Protein AF-A0A314UBS1-F1 (afdb_monomer)

Nearest PDB structures (foldseek):
  1y0z-assembly1_A  TM=9.651E-01  e=2.472E-12  Arabidopsis thaliana

Foldseek 3Di:
DDDDDDDDDLPDDPVNVLVVVVVVVDDQDDPAQFQADWADDDDSDIDDALEDPPDDDDDDAGPPPDPDHDPDDDDDDNDDDPDDPDDDDDDVVVVVVVCCVVPVVVVVCCVVPNDDDDDDFAQDADSNDRRRHHPCRNNVPDDD

InterPro domains:
  IPR003819 TauD/TfdA-like domain [PF02668] (14-113)
  IPR042098 Glutarate 2-hydroxylase superfamily [G3DSA:3.60.130.10] (5-144)
  IPR050411 Alpha-ketoglutarate-dependent hydroxylases [PTHR10696] (15-141)

Sequence (144 aa):
MIKSLLVEDKRVIKSDFNDVVEASGFEEFPYVGGAAPRTNVVGRVFTANESPPDQKIPFHHEMAQVPEYPAKLFFFCEVEPGSGGETPIVLSHIVYERMKERYPEFVDKLEEHGLIYNRVLGEDDDPSSPIGRGWKSTFLLRKA

Structure (mmCIF, N/CA/C/O backbone):
data_AF-A0A314UBS1-F1
#
_entry.id   AF-A0A314UBS1-F1
#
loop_
_atom_site.group_PDB
_atom_site.id
_atom_site.type_symbol
_atom_site.label_atom_id
_atom_site.label_alt_id
_atom_site.label_comp_id
_atom_site.label_asym_id
_atom_site.label_entity_id
_atom_site.label_seq_id
_atom_site.pdbx_PDB_ins_code
_atom_site.Cartn_x
_atom_site.Cartn_y
_atom_site.Cartn_z
_atom_site.occupancy
_atom_site.B_iso_or_equiv
_atom_site.auth_seq_id
_atom_site.auth_comp_id
_atom_site.auth_asym_id
_atom_site.auth_atom_id
_atom_site.pdbx_PDB_model_num
ATOM 1 N N . MET A 1 1 ? -8.386 -14.271 5.843 1.00 43.56 1 MET A N 1
ATOM 2 C CA . MET A 1 1 ? -7.060 -14.480 6.468 1.00 43.56 1 MET A CA 1
ATOM 3 C C . MET A 1 1 ? -5.999 -14.063 5.460 1.00 43.56 1 MET A C 1
ATOM 5 O O . MET A 1 1 ? -5.914 -14.695 4.415 1.00 43.56 1 MET A O 1
ATOM 9 N N . ILE A 1 2 ? -5.257 -12.985 5.729 1.00 56.00 2 ILE A N 1
ATOM 10 C CA . ILE A 1 2 ? -4.109 -12.582 4.900 1.00 56.00 2 ILE A CA 1
ATOM 11 C C . ILE A 1 2 ? -2.978 -13.563 5.205 1.00 56.00 2 ILE A C 1
ATOM 13 O O . ILE A 1 2 ? -2.628 -13.743 6.370 1.00 56.00 2 ILE A O 1
ATOM 17 N N . LYS A 1 3 ? -2.458 -14.227 4.175 1.00 72.44 3 LYS A N 1
ATOM 18 C CA . LYS A 1 3 ? -1.298 -15.117 4.262 1.00 72.44 3 LYS A CA 1
ATOM 19 C C . LYS A 1 3 ? -0.190 -14.500 3.418 1.00 72.44 3 LYS A C 1
ATOM 21 O O . LYS A 1 3 ? -0.458 -14.096 2.291 1.00 72.44 3 LYS A O 1
ATOM 26 N N . SER A 1 4 ? 1.019 -14.421 3.960 1.00 82.00 4 SER A N 1
ATOM 27 C CA . SER A 1 4 ? 2.223 -14.066 3.210 1.00 82.00 4 SER A CA 1
ATOM 28 C C . SER A 1 4 ? 3.081 -15.313 3.002 1.00 82.00 4 SER A C 1
ATOM 30 O O . SER A 1 4 ? 3.092 -16.218 3.838 1.00 82.00 4 SER A O 1
ATO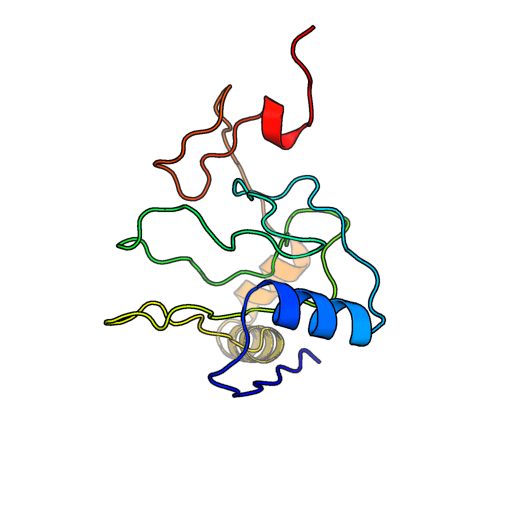M 32 N N . LEU A 1 5 ? 3.777 -15.363 1.870 1.00 86.69 5 LEU A N 1
ATOM 33 C CA . LEU A 1 5 ? 4.772 -16.378 1.546 1.00 86.69 5 LEU A CA 1
ATOM 34 C C . LEU A 1 5 ? 6.019 -15.649 1.054 1.00 86.69 5 LEU A C 1
ATOM 36 O O . LEU A 1 5 ? 5.913 -14.794 0.177 1.00 86.69 5 LEU A O 1
ATOM 40 N N . LEU A 1 6 ? 7.175 -15.987 1.621 1.00 88.12 6 LEU A N 1
ATOM 41 C CA . LEU A 1 6 ? 8.471 -15.531 1.136 1.00 88.12 6 LEU A CA 1
ATOM 42 C C . LEU A 1 6 ? 9.129 -16.675 0.365 1.00 88.12 6 LEU A C 1
ATOM 44 O O . LEU A 1 6 ? 9.183 -17.803 0.856 1.00 88.12 6 LEU A O 1
ATOM 48 N N . VAL A 1 7 ? 9.612 -16.371 -0.836 1.00 86.31 7 VAL A N 1
ATOM 49 C CA . VAL A 1 7 ? 10.423 -17.275 -1.653 1.00 86.31 7 VAL A CA 1
ATOM 50 C C . VAL A 1 7 ? 11.783 -16.618 -1.829 1.00 86.31 7 VAL A C 1
ATOM 52 O O . VAL A 1 7 ? 11.857 -15.469 -2.255 1.00 86.31 7 VAL A O 1
ATOM 55 N N . GLU A 1 8 ? 12.847 -17.340 -1.493 1.00 84.38 8 GLU A N 1
ATOM 56 C CA . GLU A 1 8 ? 14.219 -16.842 -1.586 1.00 84.38 8 GLU A CA 1
ATOM 57 C C . GLU A 1 8 ? 14.956 -17.553 -2.731 1.00 84.38 8 GLU A C 1
ATOM 59 O O . GLU A 1 8 ? 15.323 -18.721 -2.613 1.00 84.38 8 GLU A O 1
ATOM 64 N N . ASP A 1 9 ? 15.195 -16.846 -3.841 1.00 82.31 9 ASP A N 1
ATOM 65 C CA . ASP A 1 9 ? 16.163 -17.239 -4.878 1.00 82.31 9 ASP A CA 1
ATOM 66 C C . ASP A 1 9 ? 16.967 -16.004 -5.308 1.00 82.31 9 ASP A C 1
ATOM 68 O O . ASP A 1 9 ? 16.414 -14.997 -5.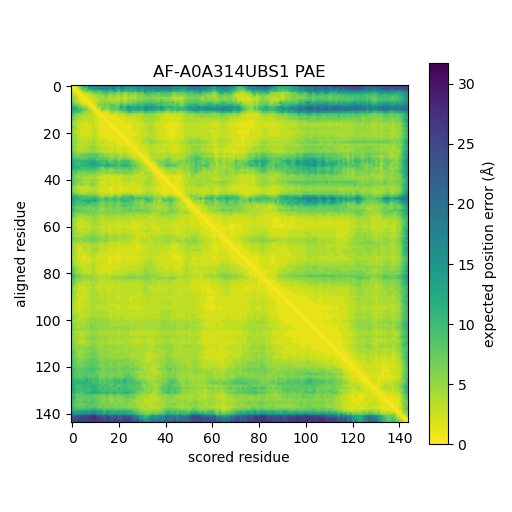741 1.00 82.31 9 ASP A O 1
ATOM 72 N N . LYS A 1 10 ? 18.295 -16.083 -5.181 1.00 75.69 10 LYS A N 1
ATOM 73 C CA . LYS A 1 10 ? 19.223 -14.965 -5.418 1.00 75.69 10 LYS A CA 1
ATOM 74 C C . LYS A 1 10 ? 19.520 -14.692 -6.898 1.00 75.69 10 LYS A C 1
ATOM 76 O O . LYS A 1 10 ? 20.385 -13.873 -7.191 1.00 75.69 10 LYS A O 1
ATOM 81 N N . ARG A 1 11 ? 18.894 -15.417 -7.827 1.00 81.19 11 ARG A N 1
ATOM 82 C CA . ARG A 1 11 ? 19.212 -15.353 -9.268 1.00 81.19 11 ARG A CA 1
ATOM 83 C C . ARG A 1 11 ? 18.088 -14.792 -10.134 1.00 81.19 11 ARG A C 1
ATOM 85 O O . ARG A 1 11 ? 18.238 -14.774 -11.348 1.00 81.19 11 ARG A O 1
ATOM 92 N N . VAL A 1 12 ? 16.985 -14.369 -9.526 1.00 85.12 12 VAL A N 1
ATOM 93 C CA . VAL A 1 12 ? 15.806 -13.858 -10.232 1.00 85.12 12 VAL A CA 1
ATOM 94 C C . VAL A 1 12 ? 16.074 -12.422 -10.680 1.00 85.12 12 VAL A C 1
ATOM 96 O O . VAL A 1 12 ? 16.435 -11.586 -9.854 1.00 85.12 12 VAL A O 1
ATOM 99 N N . ILE A 1 13 ? 15.882 -12.132 -11.968 1.00 91.12 13 ILE A N 1
ATOM 100 C CA . ILE A 1 13 ? 15.843 -10.761 -12.513 1.00 91.12 13 ILE A CA 1
ATOM 101 C C . ILE A 1 13 ? 14.399 -10.323 -12.797 1.00 91.12 13 ILE A C 1
ATOM 103 O O . ILE A 1 13 ? 13.465 -11.119 -12.700 1.00 91.12 13 ILE A O 1
ATOM 107 N N . LYS A 1 14 ? 14.176 -9.055 -13.175 1.00 92.69 14 LYS A N 1
ATOM 108 C CA . LYS A 1 14 ? 12.804 -8.531 -13.387 1.00 92.69 14 LYS A CA 1
ATOM 109 C C . LYS A 1 14 ? 11.957 -9.343 -14.377 1.00 92.69 14 LYS A C 1
ATOM 111 O O . LYS A 1 14 ? 10.752 -9.461 -14.168 1.00 92.69 14 LYS A O 1
ATOM 116 N N . SER A 1 15 ? 12.558 -9.882 -15.444 1.00 93.75 15 SER A N 1
ATOM 117 C CA . SER A 1 15 ? 11.844 -10.732 -16.410 1.00 93.75 15 SER A CA 1
ATOM 118 C C . SER A 1 15 ? 11.424 -12.061 -15.792 1.00 93.75 15 SER A C 1
ATOM 120 O O . SER A 1 15 ? 10.270 -12.450 -15.931 1.00 93.75 15 SER A O 1
ATOM 122 N N . ASP A 1 16 ? 12.315 -12.701 -15.035 1.00 94.88 16 ASP A N 1
ATOM 123 C CA . ASP A 1 16 ? 12.019 -13.958 -14.345 1.00 94.88 16 ASP A CA 1
ATOM 124 C C . ASP A 1 16 ? 10.910 -13.753 -13.308 1.00 94.88 16 ASP A C 1
ATOM 126 O O . ASP A 1 16 ? 10.022 -14.587 -13.146 1.00 94.88 16 ASP A O 1
ATOM 130 N N . PHE A 1 17 ? 10.921 -12.606 -12.621 1.00 94.81 17 PHE A N 1
ATOM 131 C CA . PHE A 1 17 ? 9.854 -12.248 -11.697 1.00 94.81 17 PHE A CA 1
ATOM 132 C C . PHE A 1 17 ? 8.510 -12.068 -12.413 1.00 94.81 17 PHE A C 1
ATOM 134 O O . PHE A 1 17 ? 7.494 -12.556 -11.917 1.00 94.81 17 PHE A O 1
ATOM 141 N N . ASN A 1 18 ? 8.487 -11.428 -13.588 1.00 95.88 18 ASN A N 1
ATOM 142 C CA . ASN A 1 18 ? 7.273 -11.363 -14.400 1.00 95.88 18 ASN A CA 1
ATOM 143 C C . ASN A 1 18 ? 6.766 -12.769 -14.758 1.00 95.88 18 ASN A C 1
ATOM 145 O O . ASN A 1 18 ? 5.576 -13.030 -14.613 1.00 95.88 18 ASN A O 1
ATOM 149 N N . ASP A 1 19 ? 7.651 -13.689 -15.145 1.00 95.62 19 ASP A N 1
ATOM 150 C CA . ASP A 1 19 ? 7.269 -15.068 -15.472 1.00 95.62 19 ASP A CA 1
ATOM 151 C C . ASP A 1 19 ? 6.673 -15.806 -14.264 1.00 95.62 19 ASP A C 1
ATOM 153 O O . ASP A 1 19 ? 5.691 -16.536 -14.403 1.00 95.62 19 ASP A O 1
ATOM 157 N N . VAL A 1 20 ? 7.197 -15.571 -13.055 1.00 94.31 20 VAL A N 1
ATOM 158 C CA . VAL A 1 20 ? 6.606 -16.083 -11.805 1.00 94.31 20 VAL A CA 1
ATOM 159 C C . VAL A 1 20 ? 5.207 -15.504 -11.569 1.00 94.31 20 VAL A C 1
ATOM 161 O O . VAL A 1 20 ? 4.292 -16.242 -11.190 1.00 94.31 20 VAL A O 1
ATOM 164 N N . VAL A 1 21 ? 5.016 -14.200 -11.796 1.00 94.94 21 VAL A N 1
ATOM 165 C CA . VAL A 1 21 ? 3.703 -13.548 -11.666 1.00 94.94 21 VAL A CA 1
ATOM 166 C C . VAL A 1 21 ? 2.711 -14.126 -12.679 1.00 94.94 21 VAL A C 1
ATOM 168 O O . VAL A 1 21 ? 1.595 -14.473 -12.293 1.00 94.94 21 VAL A O 1
ATOM 171 N N . GLU A 1 22 ? 3.106 -14.308 -13.937 1.00 95.56 22 GLU A N 1
ATOM 172 C CA . GLU A 1 22 ? 2.275 -14.931 -14.977 1.00 95.56 22 GLU A CA 1
ATOM 173 C C . GLU A 1 22 ? 1.924 -16.386 -14.627 1.00 95.56 22 GLU A C 1
ATOM 175 O O . GLU A 1 22 ? 0.759 -16.788 -14.688 1.00 95.56 22 GLU A O 1
ATOM 180 N N . ALA A 1 23 ? 2.905 -17.167 -14.163 1.00 95.94 23 ALA A N 1
ATOM 181 C CA . ALA A 1 23 ? 2.716 -18.561 -13.765 1.00 95.94 23 ALA A CA 1
ATOM 182 C C . ALA A 1 23 ? 1.781 -18.732 -12.553 1.00 95.94 23 ALA A C 1
ATOM 184 O O . ALA A 1 23 ? 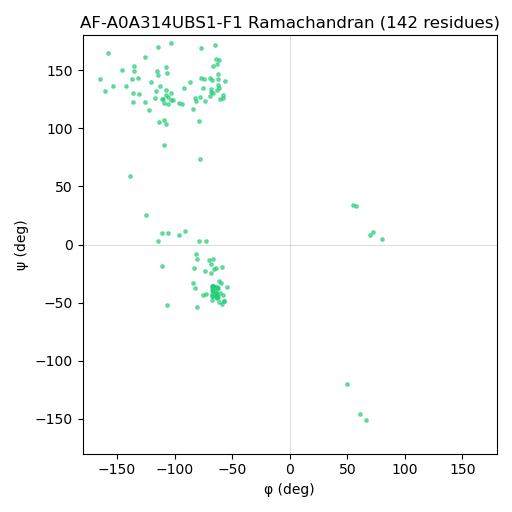1.219 -19.811 -12.361 1.00 95.94 23 ALA A O 1
ATOM 185 N N . SER A 1 24 ? 1.578 -17.683 -11.744 1.00 94.25 24 SER A N 1
ATOM 186 C CA . SER A 1 24 ? 0.626 -17.709 -10.625 1.00 94.25 24 SER A CA 1
ATOM 187 C C . SER A 1 24 ? -0.836 -17.846 -11.070 1.00 94.25 24 SER A C 1
ATOM 189 O O . SER A 1 24 ? -1.683 -18.256 -10.273 1.00 94.25 24 SER A O 1
ATOM 191 N N . GLY A 1 25 ? -1.143 -17.491 -12.325 1.00 95.69 25 GLY A N 1
ATOM 192 C CA . GLY A 1 25 ? -2.493 -17.529 -12.887 1.00 95.69 25 GLY A CA 1
ATOM 193 C C . GLY A 1 25 ? -3.455 -16.480 -12.317 1.00 95.69 25 GLY A C 1
ATOM 194 O O . GLY A 1 25 ? -4.649 -16.538 -12.604 1.00 95.69 25 GLY A O 1
ATOM 195 N N . PHE A 1 26 ? -2.981 -15.532 -11.502 1.00 95.31 26 PHE A N 1
ATOM 196 C CA . PHE A 1 26 ? -3.813 -14.425 -11.033 1.00 95.31 26 PHE A CA 1
ATOM 197 C C . PHE A 1 26 ? -3.996 -13.367 -12.126 1.00 95.31 26 PHE A C 1
ATOM 199 O O . PHE A 1 26 ? -3.081 -13.070 -12.895 1.00 95.31 26 PHE A O 1
ATOM 206 N N . GLU A 1 27 ? -5.189 -12.780 -12.184 1.00 94.31 27 GLU A N 1
ATOM 207 C CA . GLU A 1 27 ? -5.481 -11.667 -13.086 1.00 94.31 27 GLU A CA 1
ATOM 208 C C . GLU A 1 27 ? -4.741 -10.398 -12.643 1.00 94.31 27 GLU A C 1
ATOM 210 O O . GLU A 1 27 ? -4.570 -10.143 -11.447 1.00 94.31 27 GLU A O 1
ATOM 215 N N . GLU A 1 28 ? -4.276 -9.613 -13.617 1.00 93.00 28 GLU A N 1
ATOM 216 C CA . GLU A 1 28 ? -3.661 -8.315 -13.351 1.00 93.00 28 GLU A CA 1
ATOM 217 C C . GLU A 1 28 ? -4.709 -7.333 -12.825 1.00 93.00 28 GLU A C 1
ATOM 219 O O . GLU A 1 28 ? -5.798 -7.208 -13.385 1.00 93.00 28 GLU A O 1
ATOM 224 N N . PHE A 1 29 ? -4.363 -6.606 -11.764 1.00 91.19 29 PHE A N 1
ATOM 225 C CA . PHE A 1 29 ? -5.195 -5.529 -11.252 1.00 91.19 29 PHE A CA 1
ATOM 226 C C . PHE A 1 29 ? -4.747 -4.189 -11.869 1.00 91.19 29 PHE A C 1
ATOM 228 O O . PHE A 1 29 ? -3.592 -3.799 -11.671 1.00 91.19 29 PHE A O 1
ATOM 235 N N . PRO A 1 30 ? -5.615 -3.455 -12.590 1.00 85.56 30 PRO A N 1
ATOM 236 C CA . PRO A 1 30 ? -5.234 -2.192 -13.213 1.00 85.56 30 PRO A CA 1
ATOM 237 C C . PRO A 1 30 ? -4.993 -1.103 -12.157 1.00 85.56 30 PRO A C 1
ATOM 239 O O . PRO A 1 30 ? -5.849 -0.820 -11.321 1.00 85.56 30 PRO A O 1
ATOM 242 N N . TYR A 1 31 ? -3.837 -0.435 -12.212 1.00 78.62 31 TYR A N 1
ATOM 243 C CA . TYR A 1 31 ? -3.468 0.602 -11.239 1.00 78.62 31 TYR A CA 1
ATOM 244 C C . TYR A 1 31 ? -4.171 1.948 -11.508 1.00 78.62 31 TYR A C 1
ATOM 246 O O . TYR A 1 31 ? -3.572 2.920 -11.978 1.00 78.62 31 TYR A O 1
ATOM 254 N N . VAL A 1 32 ? -5.468 2.017 -11.204 1.00 78.00 32 VAL A N 1
ATOM 255 C CA . VAL A 1 32 ? -6.310 3.215 -11.360 1.00 78.00 32 VAL A CA 1
ATOM 256 C C . VAL A 1 32 ? -6.599 3.839 -9.992 1.00 78.00 32 VAL A C 1
ATOM 258 O O . VAL A 1 32 ? -7.058 3.166 -9.079 1.00 78.00 32 VAL A O 1
ATOM 261 N N . GLY A 1 33 ? -6.325 5.139 -9.831 1.00 72.50 33 GLY A N 1
ATOM 262 C CA . GLY A 1 33 ? -6.624 5.876 -8.591 1.00 72.50 33 GLY A CA 1
ATOM 263 C C . GLY A 1 33 ? -5.625 5.698 -7.435 1.00 72.50 33 GLY A C 1
ATOM 264 O O . GLY A 1 33 ? -5.846 6.232 -6.351 1.00 72.50 33 GLY A O 1
ATOM 265 N N . GLY A 1 34 ? -4.511 4.987 -7.642 1.00 76.31 34 GLY A N 1
ATOM 266 C CA . GLY A 1 34 ? -3.458 4.843 -6.630 1.00 76.31 34 GLY A CA 1
ATOM 267 C C . GLY A 1 34 ? -2.768 6.164 -6.253 1.00 76.31 34 GLY A C 1
ATOM 268 O O . GLY A 1 34 ? -2.755 7.121 -7.022 1.00 76.31 34 GLY A O 1
ATOM 269 N N . ALA A 1 35 ? -2.186 6.247 -5.056 1.00 73.06 35 ALA A N 1
ATOM 270 C CA . ALA A 1 35 ? -1.692 7.513 -4.509 1.00 73.06 35 ALA A CA 1
ATOM 271 C C . ALA A 1 35 ? -0.290 7.933 -4.975 1.00 73.06 35 ALA A C 1
ATOM 273 O O . ALA A 1 35 ? 0.020 9.120 -4.858 1.00 73.06 35 ALA A O 1
ATOM 274 N N . ALA A 1 36 ? 0.512 6.991 -5.473 1.00 76.25 36 ALA A N 1
ATOM 275 C CA . ALA A 1 36 ? 1.900 7.194 -5.872 1.00 76.25 36 ALA A CA 1
ATOM 276 C C . ALA A 1 36 ? 2.074 6.975 -7.387 1.00 76.25 36 ALA A C 1
ATOM 278 O O . ALA A 1 36 ? 1.335 6.172 -7.970 1.00 76.25 36 ALA A O 1
ATOM 279 N N . PRO A 1 37 ? 3.022 7.672 -8.038 1.00 73.19 37 PRO A N 1
ATOM 280 C CA . PRO A 1 37 ? 3.422 7.344 -9.401 1.00 73.19 37 PRO A CA 1
ATOM 281 C C . PRO A 1 37 ? 4.029 5.934 -9.452 1.00 73.19 37 PRO A C 1
ATOM 283 O O . PRO A 1 37 ? 4.637 5.461 -8.491 1.00 73.19 37 PRO A O 1
ATOM 286 N N . ARG A 1 38 ? 3.818 5.244 -10.575 1.00 79.19 38 ARG A N 1
ATOM 287 C CA . ARG A 1 38 ? 4.335 3.898 -10.841 1.00 79.19 38 ARG A CA 1
ATOM 288 C C . ARG A 1 38 ? 4.875 3.869 -12.262 1.00 79.19 38 ARG A C 1
ATOM 290 O O . ARG A 1 38 ? 4.166 4.248 -13.194 1.00 79.19 38 ARG A O 1
ATOM 297 N N . THR A 1 39 ? 6.089 3.369 -12.430 1.00 85.38 39 THR A N 1
ATOM 298 C CA . THR A 1 39 ? 6.718 3.193 -13.740 1.00 85.38 39 THR A CA 1
ATOM 299 C C . THR A 1 39 ? 6.647 1.718 -14.125 1.00 85.38 39 THR A C 1
ATOM 301 O O . THR A 1 39 ? 7.096 0.862 -13.361 1.00 85.38 39 THR A O 1
ATOM 304 N N . ASN A 1 40 ? 6.070 1.401 -15.289 1.00 89.75 40 ASN A N 1
ATOM 305 C CA . ASN A 1 40 ? 6.090 0.031 -15.812 1.00 89.75 40 ASN A CA 1
ATOM 306 C C . ASN A 1 40 ? 7.520 -0.342 -16.212 1.00 89.75 40 ASN A C 1
ATOM 308 O O . ASN A 1 40 ? 8.189 0.432 -16.897 1.00 89.75 40 ASN A O 1
ATOM 312 N N . VAL A 1 41 ? 7.980 -1.512 -15.775 1.00 91.62 41 VAL A N 1
ATOM 313 C CA . VAL A 1 41 ? 9.333 -1.992 -16.062 1.00 91.62 41 VAL A CA 1
ATOM 314 C C . VAL A 1 41 ? 9.317 -3.109 -17.100 1.00 91.62 41 VAL A C 1
ATOM 316 O O . VAL A 1 41 ? 10.055 -3.039 -18.079 1.00 91.62 41 VAL A O 1
ATOM 319 N N . VAL A 1 42 ? 8.500 -4.142 -16.882 1.00 92.44 42 VAL A N 1
ATOM 320 C CA . VAL A 1 42 ? 8.322 -5.271 -17.806 1.00 92.44 42 VAL A CA 1
ATOM 321 C C . VAL A 1 42 ? 7.012 -5.986 -17.488 1.00 92.44 42 VAL A C 1
ATOM 323 O O . VAL A 1 42 ? 6.757 -6.288 -16.327 1.00 92.44 42 VAL A O 1
ATOM 326 N N . GLY A 1 43 ? 6.185 -6.263 -18.500 1.00 92.25 43 GLY A N 1
ATOM 327 C CA . GLY A 1 43 ? 4.912 -6.971 -18.316 1.00 92.25 43 GLY A CA 1
ATOM 328 C C . GLY A 1 43 ? 4.065 -6.359 -17.194 1.00 92.25 43 GLY A C 1
ATOM 329 O O . GLY A 1 43 ? 3.755 -5.168 -17.241 1.00 92.25 43 GLY A O 1
ATOM 330 N N . ARG A 1 44 ? 3.755 -7.160 -16.168 1.00 93.06 44 ARG A N 1
ATOM 331 C CA . ARG A 1 44 ? 2.960 -6.776 -14.984 1.00 93.06 44 ARG A CA 1
ATOM 332 C C . ARG A 1 44 ? 3.805 -6.235 -13.819 1.00 93.06 44 ARG A C 1
ATOM 334 O O . ARG A 1 44 ? 3.321 -6.114 -12.694 1.00 93.06 44 ARG A O 1
ATOM 341 N N . VAL A 1 45 ? 5.087 -5.949 -14.050 1.00 92.31 45 VAL A N 1
ATOM 342 C CA . VAL A 1 45 ? 6.046 -5.498 -13.030 1.00 92.31 45 VAL A CA 1
ATOM 343 C C . VAL A 1 45 ? 6.243 -3.988 -13.119 1.00 92.31 45 VAL A C 1
ATOM 345 O O . VAL A 1 45 ? 6.640 -3.446 -14.153 1.00 92.31 45 VAL A O 1
ATOM 348 N N . PHE A 1 46 ? 6.020 -3.311 -11.994 1.00 91.56 46 PHE A N 1
ATOM 349 C CA . PHE A 1 46 ? 6.128 -1.860 -11.849 1.00 91.56 46 PHE A CA 1
ATOM 350 C C . PHE A 1 46 ? 7.075 -1.493 -10.699 1.00 91.56 46 PHE A C 1
ATOM 352 O O . PHE A 1 46 ? 7.334 -2.309 -9.811 1.00 91.56 46 PHE A O 1
ATOM 359 N N . THR A 1 47 ? 7.571 -0.253 -10.679 1.00 87.62 47 THR A N 1
ATOM 360 C CA . THR A 1 47 ? 8.287 0.298 -9.515 1.00 87.62 47 THR A CA 1
ATOM 361 C C . THR A 1 47 ? 7.370 0.363 -8.282 1.00 87.62 47 THR A C 1
ATOM 363 O O . THR A 1 47 ? 6.165 0.602 -8.384 1.00 87.62 47 THR A O 1
ATOM 366 N N . ALA A 1 48 ? 7.919 0.085 -7.092 1.00 79.38 48 ALA A N 1
ATOM 367 C CA . ALA A 1 48 ? 7.131 -0.033 -5.860 1.00 79.38 48 ALA A CA 1
ATOM 368 C C . ALA A 1 48 ? 6.788 1.332 -5.233 1.00 79.38 48 ALA A C 1
ATOM 370 O O . ALA A 1 48 ? 5.634 1.634 -4.953 1.00 79.38 48 ALA A O 1
ATOM 371 N N . ASN A 1 49 ? 7.796 2.160 -4.997 1.00 72.88 49 ASN A N 1
ATOM 372 C CA . ASN A 1 49 ? 7.629 3.491 -4.440 1.00 72.88 49 ASN A CA 1
ATOM 373 C C . ASN A 1 49 ? 8.803 4.352 -4.903 1.00 72.88 49 ASN A C 1
ATOM 375 O O . ASN A 1 49 ? 9.940 3.886 -4.888 1.00 72.88 49 ASN A O 1
ATOM 379 N N . GLU A 1 50 ? 8.523 5.586 -5.309 1.00 74.25 50 GLU A N 1
ATOM 380 C CA . GLU A 1 50 ? 9.531 6.522 -5.828 1.00 74.25 50 GLU A CA 1
ATOM 381 C C . GLU A 1 50 ? 9.785 7.695 -4.859 1.00 74.25 50 GLU A C 1
ATOM 383 O O . GLU A 1 50 ? 10.486 8.641 -5.206 1.00 74.25 50 GLU A O 1
ATOM 388 N N . SER A 1 51 ? 9.251 7.632 -3.628 1.00 73.25 51 SER A N 1
ATOM 389 C CA . SER A 1 51 ? 9.559 8.611 -2.573 1.00 73.25 51 SER A CA 1
ATOM 390 C C . SER A 1 51 ? 11.038 8.558 -2.163 1.00 73.25 51 SER A C 1
ATOM 392 O O . SER A 1 51 ? 11.685 7.519 -2.335 1.00 73.25 51 SER A O 1
ATOM 394 N N . PRO A 1 52 ? 11.566 9.630 -1.542 1.00 81.62 52 PRO A N 1
ATOM 395 C CA . PRO A 1 52 ? 12.951 9.663 -1.084 1.00 81.62 52 PRO A CA 1
ATOM 396 C C . PRO A 1 52 ? 13.299 8.497 -0.132 1.00 81.62 52 PRO A C 1
ATOM 398 O O . PRO A 1 52 ? 12.480 8.137 0.720 1.00 81.62 52 PRO A O 1
ATOM 401 N N . PRO A 1 53 ? 14.502 7.901 -0.248 1.00 84.56 53 PRO A N 1
ATOM 402 C CA . PRO A 1 53 ? 14.874 6.673 0.467 1.00 84.56 53 PRO A CA 1
ATOM 403 C C . PRO A 1 53 ? 15.025 6.847 1.987 1.00 84.56 53 PRO A C 1
ATOM 405 O O . PRO A 1 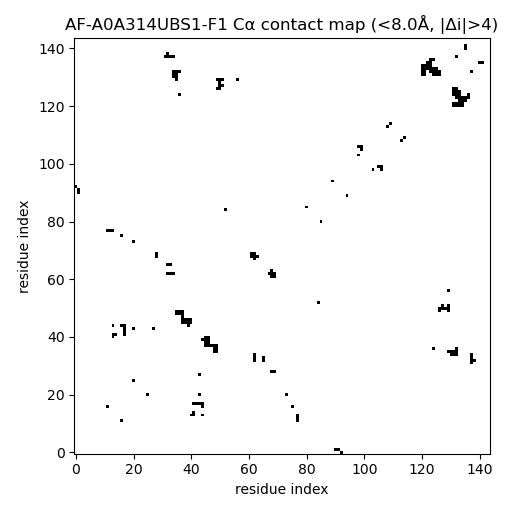53 ? 15.025 5.865 2.722 1.00 84.56 53 PRO A O 1
ATOM 408 N N . ASP A 1 54 ? 15.156 8.082 2.470 1.00 86.31 54 ASP A N 1
ATOM 409 C CA . ASP A 1 54 ? 15.210 8.435 3.891 1.00 86.31 54 ASP A CA 1
ATOM 410 C C . ASP A 1 54 ? 13.819 8.509 4.550 1.00 86.31 54 ASP A C 1
ATOM 412 O O . ASP A 1 54 ? 13.713 8.635 5.772 1.00 86.31 54 ASP A O 1
ATOM 416 N N . GLN A 1 55 ? 12.742 8.418 3.762 1.00 84.06 55 GLN A N 1
ATOM 417 C CA . GLN A 1 55 ? 11.375 8.552 4.251 1.00 84.06 55 GLN A CA 1
ATOM 418 C C . GLN A 1 55 ? 10.764 7.203 4.629 1.00 84.06 55 GLN A C 1
ATOM 420 O O . GLN A 1 55 ? 10.814 6.221 3.887 1.00 84.06 55 GLN A O 1
ATOM 425 N N . LYS A 1 56 ? 10.103 7.169 5.789 1.00 87.94 56 LYS A N 1
ATOM 426 C CA . LYS A 1 56 ? 9.369 5.986 6.241 1.00 87.94 56 LYS A CA 1
ATOM 427 C C . LYS A 1 56 ? 7.989 5.926 5.592 1.00 87.94 56 LYS A C 1
ATOM 429 O O . LYS A 1 56 ? 7.182 6.837 5.762 1.00 87.94 56 LYS A O 1
ATOM 434 N N . ILE A 1 57 ? 7.680 4.798 4.957 1.00 88.25 57 ILE A N 1
ATOM 435 C CA . ILE A 1 57 ? 6.337 4.505 4.446 1.00 88.25 57 ILE A CA 1
ATOM 436 C C . ILE A 1 57 ? 5.457 3.989 5.605 1.00 88.25 57 ILE A C 1
ATOM 438 O O . ILE A 1 57 ? 5.833 3.017 6.269 1.00 88.25 57 ILE A O 1
ATOM 442 N N . PRO A 1 58 ? 4.301 4.618 5.903 1.00 91.38 58 PRO A N 1
ATOM 443 C CA . PRO A 1 58 ? 3.376 4.125 6.923 1.00 91.38 58 PRO A CA 1
ATOM 444 C C . PRO A 1 58 ? 2.723 2.794 6.530 1.00 91.38 58 PRO A C 1
ATOM 446 O O . PRO A 1 58 ? 2.513 2.519 5.349 1.00 91.38 58 PRO A O 1
ATOM 449 N N . PHE A 1 59 ? 2.324 1.991 7.519 1.00 95.06 59 PHE A N 1
ATOM 450 C CA . PHE A 1 59 ? 1.519 0.794 7.263 1.00 95.06 59 PHE A CA 1
ATOM 451 C C . PHE A 1 59 ? 0.170 1.156 6.635 1.00 95.06 59 PHE A C 1
ATOM 453 O O . PHE A 1 59 ? -0.522 2.056 7.108 1.00 95.06 59 PHE A O 1
ATOM 460 N N . HIS A 1 60 ? -0.212 0.415 5.600 1.00 94.06 60 HIS A N 1
ATOM 461 C CA . HIS A 1 60 ? -1.486 0.550 4.907 1.00 94.06 60 HIS A CA 1
ATOM 462 C C . HIS A 1 60 ? -1.826 -0.757 4.177 1.00 94.06 60 HIS A C 1
ATOM 464 O O . HIS A 1 60 ? -0.964 -1.617 3.994 1.00 94.06 60 HIS A O 1
ATOM 470 N N . HIS A 1 61 ? -3.085 -0.897 3.761 1.00 94.19 61 HIS A N 1
ATOM 471 C CA . HIS A 1 61 ? -3.448 -1.822 2.685 1.00 94.19 61 HIS A CA 1
ATOM 472 C C . HIS A 1 61 ? -3.289 -1.093 1.351 1.00 94.19 61 HIS A C 1
ATOM 474 O O . HIS A 1 61 ? -3.635 0.089 1.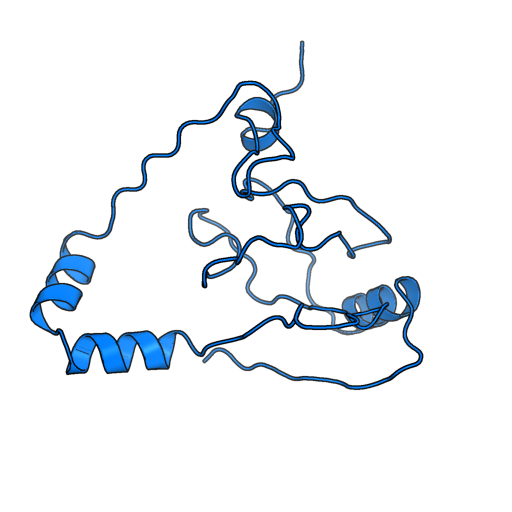261 1.00 94.19 61 HIS A O 1
ATOM 480 N N . GLU A 1 62 ? -2.761 -1.768 0.329 1.00 91.12 62 GLU A N 1
ATOM 481 C CA . GLU A 1 62 ? -2.607 -1.170 -1.002 1.00 91.12 62 GLU A CA 1
ATOM 482 C C . GLU A 1 62 ? -3.980 -0.710 -1.502 1.00 91.12 62 GLU A C 1
ATOM 484 O O . GLU A 1 62 ? -4.943 -1.477 -1.477 1.00 91.12 62 GLU A O 1
ATOM 489 N N . MET A 1 63 ? -4.069 0.548 -1.944 1.00 89.19 63 MET A N 1
ATOM 490 C CA . MET A 1 63 ? -5.298 1.097 -2.526 1.00 89.19 63 MET A CA 1
ATOM 491 C C . MET A 1 63 ? -6.526 1.028 -1.582 1.00 89.19 63 MET A C 1
ATOM 493 O O . MET A 1 63 ? -7.663 0.927 -2.024 1.00 89.19 63 MET A O 1
ATOM 497 N N . ALA A 1 64 ? -6.320 1.162 -0.266 1.00 91.38 64 ALA A N 1
ATOM 498 C CA . ALA A 1 64 ? -7.375 1.031 0.750 1.00 91.38 64 ALA A CA 1
ATOM 499 C C . ALA A 1 64 ? -8.572 2.000 0.627 1.00 91.38 64 ALA A C 1
ATOM 501 O O . ALA A 1 64 ? -9.611 1.755 1.234 1.00 91.38 64 ALA A O 1
ATOM 502 N N . GLN A 1 65 ? -8.428 3.120 -0.090 1.00 90.12 65 GLN A N 1
ATOM 503 C CA . GLN A 1 65 ? -9.470 4.149 -0.230 1.00 90.12 65 GLN A CA 1
ATOM 504 C C . GLN A 1 65 ? -10.161 4.152 -1.600 1.00 90.12 65 GLN A C 1
ATOM 506 O O . GLN A 1 65 ? -10.904 5.087 -1.896 1.00 90.12 65 GLN A O 1
ATOM 511 N N . VAL A 1 66 ? -9.927 3.145 -2.444 1.00 86.56 66 VAL A N 1
ATOM 512 C CA . VAL A 1 66 ? -10.664 2.986 -3.705 1.00 86.56 66 VAL A CA 1
ATOM 513 C C . VAL A 1 66 ? -11.648 1.811 -3.624 1.00 86.56 66 VAL A C 1
ATOM 515 O O . VAL A 1 66 ? -11.421 0.883 -2.847 1.00 86.56 66 VAL A O 1
ATOM 518 N N . PRO A 1 67 ? -12.756 1.832 -4.394 1.00 87.88 67 PRO A N 1
ATOM 519 C CA . PRO A 1 67 ? -13.788 0.792 -4.312 1.00 87.88 67 PRO A CA 1
ATOM 520 C C . PRO A 1 67 ? -13.293 -0.600 -4.714 1.00 87.88 67 PRO A C 1
ATOM 522 O O . PRO A 1 67 ? -13.702 -1.598 -4.126 1.00 87.88 67 PRO A O 1
ATOM 525 N N . GLU A 1 68 ? -12.409 -0.650 -5.708 1.00 90.12 68 GLU A N 1
ATOM 526 C CA . GLU A 1 68 ? -11.760 -1.865 -6.183 1.00 90.12 68 GLU A CA 1
ATOM 527 C C . GLU A 1 68 ? -10.287 -1.807 -5.790 1.00 90.12 68 GLU A C 1
ATOM 529 O O . GLU A 1 68 ? -9.591 -0.844 -6.106 1.00 90.12 68 GLU A O 1
ATOM 534 N N . TYR A 1 69 ? -9.814 -2.835 -5.093 1.00 91.69 69 TYR A N 1
ATOM 535 C CA . TYR A 1 69 ? -8.455 -2.918 -4.567 1.00 91.69 69 TYR A CA 1
ATOM 536 C C . TYR A 1 69 ? -7.868 -4.309 -4.833 1.00 91.69 69 TYR A C 1
ATOM 538 O O . TYR A 1 69 ? -8.615 -5.290 -4.947 1.00 91.69 69 TYR A O 1
ATOM 546 N N . PRO A 1 70 ? -6.533 -4.434 -4.931 1.00 92.50 70 PRO A N 1
ATOM 547 C CA . PRO A 1 70 ? -5.906 -5.705 -5.248 1.00 92.50 70 PRO A CA 1
ATOM 548 C C . PRO A 1 70 ? -6.110 -6.716 -4.114 1.00 92.50 70 PRO A C 1
ATOM 550 O O . PRO A 1 70 ? -5.808 -6.459 -2.949 1.00 92.50 70 PRO A O 1
ATOM 553 N N . ALA A 1 71 ? -6.569 -7.918 -4.464 1.00 93.12 71 ALA A N 1
ATOM 554 C CA . ALA A 1 71 ? -6.723 -9.011 -3.501 1.00 93.12 71 ALA A CA 1
ATOM 555 C C . ALA A 1 71 ? -5.377 -9.624 -3.069 1.00 93.12 71 ALA A C 1
ATOM 557 O O . ALA A 1 71 ? -5.300 -10.295 -2.037 1.00 93.12 71 ALA A O 1
ATOM 558 N N . LYS A 1 72 ? -4.336 -9.469 -3.896 1.00 93.31 72 LYS A N 1
ATOM 559 C CA . LYS A 1 72 ? -2.988 -10.012 -3.692 1.00 93.31 72 LYS A CA 1
ATOM 560 C C . LYS A 1 72 ? -1.969 -9.034 -4.254 1.00 93.31 72 LYS A C 1
ATOM 562 O O . LYS A 1 72 ? -2.252 -8.345 -5.229 1.00 93.31 72 LYS A O 1
ATOM 567 N N . LEU A 1 73 ? -0.785 -9.028 -3.662 1.00 93.44 73 LEU A N 1
ATOM 568 C CA . LEU A 1 73 ? 0.338 -8.218 -4.105 1.00 93.44 73 LEU A CA 1
ATOM 569 C C . LEU A 1 73 ? 1.608 -9.067 -4.050 1.00 93.44 73 LEU A C 1
ATOM 571 O O . LEU A 1 73 ? 1.775 -9.862 -3.123 1.00 93.44 73 LEU A O 1
ATOM 575 N N . PHE A 1 74 ? 2.491 -8.887 -5.027 1.00 94.62 74 PHE A N 1
ATOM 576 C CA . PHE A 1 74 ? 3.806 -9.514 -5.057 1.00 94.62 74 PHE A CA 1
ATOM 577 C C . PHE A 1 74 ? 4.876 -8.437 -4.900 1.00 94.62 74 PHE A C 1
ATOM 579 O O . PHE A 1 74 ? 4.798 -7.385 -5.533 1.00 94.62 74 PHE A O 1
ATOM 586 N N . PHE A 1 75 ? 5.883 -8.719 -4.077 1.00 94.06 75 PHE A N 1
ATOM 587 C CA . PHE A 1 75 ? 7.082 -7.899 -3.952 1.00 94.06 75 PHE A CA 1
ATOM 588 C C . PHE A 1 75 ? 8.291 -8.688 -4.439 1.00 94.06 75 PHE A C 1
ATOM 590 O O . PHE A 1 75 ? 8.364 -9.901 -4.246 1.00 94.06 75 PHE A O 1
ATOM 597 N N . PHE A 1 76 ? 9.240 -7.982 -5.043 1.00 93.38 76 PHE A N 1
ATOM 598 C CA . PHE A 1 76 ? 10.473 -8.553 -5.560 1.00 93.38 76 PHE A CA 1
ATOM 599 C C . PHE A 1 76 ? 11.638 -7.599 -5.318 1.00 93.38 76 PHE A C 1
ATOM 601 O O . PHE A 1 76 ? 11.521 -6.390 -5.523 1.00 93.38 76 PHE A O 1
ATOM 608 N N . CYS A 1 77 ? 12.755 -8.166 -4.873 1.00 92.75 77 CYS A N 1
ATOM 609 C CA . CYS A 1 77 ? 14.004 -7.466 -4.638 1.00 92.75 77 CYS A CA 1
ATOM 610 C C . CYS A 1 77 ? 15.035 -7.987 -5.641 1.00 92.75 77 CYS A C 1
ATOM 612 O O . CYS A 1 77 ? 15.522 -9.104 -5.506 1.00 92.75 77 CYS A O 1
ATOM 614 N N . GLU A 1 78 ? 15.340 -7.179 -6.656 1.00 91.69 78 GLU A N 1
ATOM 615 C CA . GLU A 1 78 ? 16.426 -7.487 -7.595 1.00 91.69 78 GLU A CA 1
ATOM 616 C C . GLU A 1 78 ? 17.790 -7.080 -7.032 1.00 91.69 78 GLU A C 1
ATOM 618 O O . GLU A 1 78 ? 18.792 -7.759 -7.236 1.00 91.69 78 GLU A O 1
ATOM 623 N N . VAL A 1 79 ? 17.824 -5.951 -6.319 1.00 90.50 79 VAL A N 1
ATOM 624 C CA . VAL A 1 79 ? 19.032 -5.395 -5.709 1.00 90.50 79 VAL A CA 1
ATOM 625 C C . VAL A 1 79 ? 18.792 -5.272 -4.214 1.00 90.50 79 VAL A C 1
ATOM 627 O O . VAL A 1 79 ? 17.922 -4.514 -3.780 1.00 90.50 79 VAL A O 1
ATOM 630 N N . GLU A 1 80 ? 19.567 -6.028 -3.440 1.00 91.94 80 GLU A N 1
ATOM 631 C CA . GLU A 1 80 ? 19.524 -6.001 -1.979 1.00 91.94 80 GLU A CA 1
ATOM 632 C C . GLU A 1 80 ? 19.946 -4.612 -1.459 1.00 91.94 80 GLU A C 1
ATOM 634 O O . GLU A 1 80 ? 20.953 -4.062 -1.924 1.00 91.94 80 GLU A O 1
ATOM 639 N N . PRO A 1 81 ? 19.198 -4.010 -0.515 1.00 91.56 81 PRO A N 1
ATOM 640 C CA . PRO A 1 81 ? 19.585 -2.735 0.071 1.00 91.56 81 PRO A CA 1
ATOM 641 C C . PRO A 1 81 ? 20.857 -2.889 0.915 1.00 91.56 81 PRO A C 1
ATOM 643 O O . PRO A 1 81 ? 21.023 -3.858 1.649 1.00 91.56 81 PRO A O 1
ATOM 646 N N . GLY A 1 82 ? 21.753 -1.898 0.866 1.00 93.00 82 GLY A N 1
ATOM 647 C CA . GLY A 1 82 ? 22.977 -1.921 1.681 1.00 93.00 82 GLY A CA 1
ATOM 648 C C . GLY A 1 82 ? 22.727 -1.766 3.189 1.00 93.00 82 GLY A C 1
ATOM 649 O O . GLY A 1 82 ? 23.556 -2.179 3.996 1.00 93.00 82 GLY A O 1
ATOM 650 N N . SER A 1 83 ? 21.610 -1.143 3.573 1.00 93.12 83 SER A N 1
ATOM 651 C CA . SER A 1 83 ? 21.123 -1.015 4.951 1.00 93.12 83 SER A CA 1
ATOM 652 C C . SER A 1 83 ? 19.657 -0.575 4.935 1.00 93.12 83 SER A C 1
ATOM 654 O O . SER A 1 83 ? 19.280 0.251 4.099 1.00 93.12 83 SER A O 1
ATOM 656 N N . GLY A 1 84 ? 18.846 -1.090 5.862 1.00 92.38 84 GLY A N 1
ATOM 657 C CA . GLY A 1 84 ? 17.407 -0.822 5.912 1.00 92.38 84 GLY A CA 1
ATOM 658 C C . GLY A 1 84 ? 16.688 -1.290 4.643 1.00 92.38 84 GLY A C 1
ATOM 659 O O . GLY A 1 84 ? 17.082 -2.274 4.023 1.00 92.38 84 GLY A O 1
ATOM 660 N N . GLY A 1 85 ? 15.647 -0.564 4.226 1.00 90.25 85 GLY A N 1
ATOM 661 C CA . GLY A 1 85 ? 14.933 -0.836 2.971 1.00 90.25 85 GLY A CA 1
ATOM 662 C C . GLY A 1 85 ? 14.062 -2.094 2.997 1.00 90.25 85 GLY A C 1
ATOM 663 O O . GLY A 1 85 ? 13.563 -2.515 1.954 1.00 90.25 85 GLY A O 1
ATOM 664 N N . GLU A 1 86 ? 13.855 -2.698 4.169 1.00 93.06 86 GLU A N 1
ATOM 665 C CA . GLU A 1 86 ? 12.925 -3.807 4.310 1.00 93.06 86 GLU A CA 1
ATOM 666 C C . GLU A 1 86 ? 11.498 -3.363 3.957 1.00 93.06 86 GLU A C 1
ATOM 668 O O . GLU A 1 86 ? 11.138 -2.187 4.036 1.00 93.06 86 GLU A O 1
ATOM 673 N N . THR A 1 87 ? 10.646 -4.330 3.614 1.00 93.19 87 THR A N 1
ATOM 674 C CA . THR A 1 87 ? 9.199 -4.122 3.461 1.00 93.19 87 THR A CA 1
A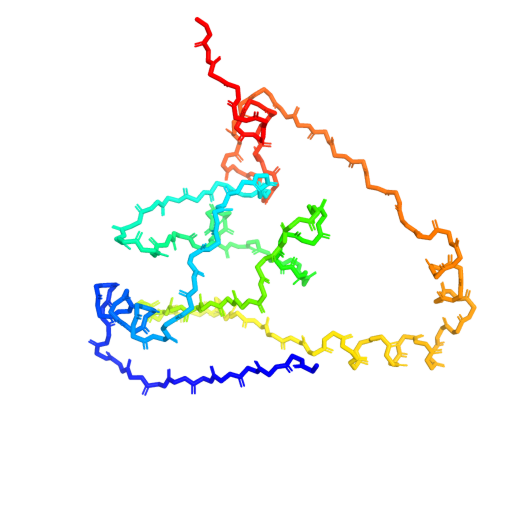TOM 675 C C . THR A 1 87 ? 8.478 -4.829 4.611 1.00 93.19 87 THR A C 1
ATOM 677 O O . THR A 1 87 ? 8.109 -5.997 4.472 1.00 93.19 87 THR A O 1
ATOM 680 N N . PRO A 1 88 ? 8.308 -4.185 5.785 1.00 93.50 88 PRO A N 1
ATOM 681 C CA . PRO A 1 88 ? 7.627 -4.806 6.911 1.00 93.50 88 PRO A CA 1
ATOM 682 C C . PRO A 1 88 ? 6.176 -5.138 6.563 1.00 93.50 88 PRO A C 1
ATOM 684 O O . PRO A 1 88 ? 5.459 -4.316 5.994 1.00 93.50 88 PRO A O 1
ATOM 687 N N . ILE A 1 89 ? 5.717 -6.321 6.971 1.00 94.69 89 ILE A N 1
ATOM 688 C CA . ILE A 1 89 ? 4.331 -6.769 6.795 1.00 94.69 89 ILE A CA 1
ATOM 689 C C . ILE A 1 89 ? 3.731 -7.061 8.169 1.00 94.69 89 ILE A C 1
ATOM 691 O O . ILE A 1 89 ? 4.385 -7.630 9.042 1.00 94.69 89 ILE A O 1
ATOM 695 N N . VAL A 1 90 ? 2.466 -6.683 8.361 1.00 95.19 90 VAL A N 1
ATOM 696 C CA . VAL A 1 90 ? 1.706 -6.943 9.588 1.00 95.19 90 VAL A CA 1
ATOM 697 C C . VAL A 1 90 ? 0.334 -7.527 9.262 1.00 95.19 90 VAL A C 1
ATOM 699 O O . VAL A 1 90 ? -0.314 -7.156 8.285 1.00 95.19 90 VAL A O 1
ATOM 702 N N . LEU A 1 91 ? -0.134 -8.455 10.097 1.00 96.25 91 LEU A N 1
ATOM 703 C CA . LEU A 1 91 ? -1.447 -9.073 9.943 1.00 96.25 91 LEU A CA 1
ATOM 704 C C . LEU A 1 91 ? -2.547 -8.136 10.460 1.00 96.25 91 LEU A C 1
ATOM 706 O O . LEU A 1 91 ? -2.737 -7.988 11.664 1.00 96.25 91 LEU A O 1
ATOM 710 N N . SER A 1 92 ? -3.309 -7.534 9.545 1.00 96.44 92 SER A N 1
ATOM 711 C CA . SER A 1 92 ? -4.328 -6.526 9.885 1.00 96.44 92 SER A CA 1
ATOM 712 C C . SER A 1 92 ? -5.433 -7.024 10.827 1.00 96.44 92 SER A C 1
ATOM 714 O O . SER A 1 92 ? -5.886 -6.251 11.665 1.00 96.44 92 SER A O 1
ATOM 716 N N . HIS A 1 93 ? -5.834 -8.298 10.756 1.00 96.19 93 HIS A N 1
ATOM 717 C CA . HIS A 1 93 ? -6.835 -8.857 11.679 1.00 96.19 93 HIS A CA 1
ATOM 718 C C . HIS A 1 93 ? -6.323 -8.926 13.125 1.00 96.19 93 HIS A C 1
ATOM 720 O O . HIS A 1 93 ? -7.069 -8.617 14.043 1.00 96.19 93 HIS A O 1
ATOM 726 N N . ILE A 1 94 ? -5.032 -9.211 13.328 1.00 97.31 94 ILE A N 1
ATOM 727 C CA . ILE A 1 94 ? -4.408 -9.177 14.658 1.00 97.31 94 ILE A CA 1
ATOM 728 C C . ILE A 1 94 ? -4.355 -7.742 15.194 1.00 97.31 94 ILE A C 1
ATOM 730 O O . ILE A 1 94 ? -4.535 -7.517 16.389 1.00 97.31 94 ILE A O 1
ATOM 734 N N . VAL A 1 95 ? -4.123 -6.752 14.321 1.00 97.44 95 VAL A N 1
ATOM 735 C CA . VAL A 1 95 ? -4.197 -5.332 14.705 1.00 97.44 95 VAL A CA 1
ATOM 736 C C . VAL A 1 95 ? -5.617 -4.974 15.139 1.00 97.44 95 VAL A C 1
ATOM 738 O O . VAL A 1 95 ? -5.775 -4.359 16.188 1.00 97.44 95 VAL A O 1
ATOM 741 N N . TYR A 1 96 ? -6.635 -5.395 14.383 1.00 98.00 96 TYR A N 1
ATOM 742 C CA . TYR A 1 96 ? -8.038 -5.186 14.744 1.00 98.00 96 TYR A CA 1
ATOM 743 C C . TYR A 1 96 ? -8.382 -5.817 16.099 1.00 98.00 96 TYR A C 1
ATOM 745 O O . TYR A 1 96 ? -8.873 -5.118 16.980 1.00 98.00 96 TYR A O 1
ATOM 753 N N . GLU A 1 97 ? -8.058 -7.097 16.301 1.00 98.38 97 GLU A N 1
ATOM 754 C CA . GLU A 1 97 ? -8.319 -7.820 17.553 1.00 98.38 97 GLU A CA 1
ATOM 755 C C . GLU A 1 97 ? -7.675 -7.117 18.754 1.00 98.38 97 GLU A C 1
ATOM 757 O O . GLU A 1 97 ? -8.351 -6.815 19.736 1.00 98.38 97 GLU A O 1
ATOM 762 N N . ARG A 1 98 ? -6.388 -6.758 18.645 1.00 98.50 98 ARG A N 1
ATOM 763 C CA . ARG A 1 98 ? -5.663 -6.050 19.712 1.00 98.50 98 ARG A CA 1
ATOM 764 C C . ARG A 1 98 ? -6.190 -4.638 19.958 1.00 98.50 98 ARG A C 1
ATOM 766 O O . ARG A 1 98 ? -6.177 -4.177 21.096 1.00 98.50 98 ARG A O 1
ATOM 773 N N . MET A 1 99 ? -6.626 -3.932 18.914 1.00 98.56 99 MET A N 1
ATOM 774 C CA . MET A 1 99 ? -7.241 -2.609 19.055 1.00 98.56 99 MET A CA 1
ATOM 775 C C . MET A 1 99 ? -8.593 -2.703 19.757 1.00 98.56 99 MET A C 1
ATOM 777 O O . MET A 1 99 ? -8.855 -1.896 20.643 1.00 98.56 99 MET A O 1
ATOM 781 N N . LYS A 1 100 ? -9.417 -3.698 19.411 1.00 98.56 100 LYS A N 1
ATOM 782 C CA . LYS A 1 100 ? -10.727 -3.920 20.032 1.00 98.56 100 LYS A CA 1
ATOM 783 C C . LYS A 1 100 ? -10.601 -4.335 21.495 1.00 98.56 100 LYS A C 1
ATOM 785 O O . LYS A 1 100 ? -11.347 -3.840 22.327 1.00 98.56 100 LYS A O 1
ATOM 790 N N . GLU A 1 101 ? -9.622 -5.178 21.819 1.00 98.62 101 GLU A N 1
ATOM 791 C CA . GLU A 1 101 ? -9.315 -5.558 23.202 1.00 98.62 101 GLU A CA 1
ATOM 792 C C . GLU A 1 101 ? -8.841 -4.356 24.035 1.00 98.62 101 GLU A C 1
ATOM 794 O O . GLU A 1 101 ? -9.288 -4.155 25.162 1.00 98.62 101 GLU A O 1
ATOM 799 N N . ARG A 1 102 ? -7.936 -3.539 23.484 1.00 98.69 102 ARG A N 1
ATOM 800 C CA . ARG A 1 102 ? -7.281 -2.456 24.231 1.00 98.69 102 ARG A CA 1
ATOM 801 C C . ARG A 1 102 ? -8.098 -1.165 24.297 1.00 98.69 102 ARG A C 1
ATOM 803 O O . ARG A 1 102 ? -7.985 -0.431 25.276 1.00 98.69 102 ARG A O 1
ATOM 810 N N . TYR A 1 103 ? -8.867 -0.864 23.254 1.00 98.62 103 TYR A N 1
ATOM 811 C CA . TYR A 1 103 ? -9.607 0.388 23.083 1.00 98.62 103 TYR A CA 1
ATOM 812 C C . TYR A 1 103 ? -11.018 0.138 22.512 1.00 98.62 103 TYR A C 1
ATOM 814 O O . TYR A 1 103 ? -11.343 0.674 21.449 1.00 98.62 103 TYR A O 1
ATOM 822 N N . PRO A 1 104 ? -11.870 -0.650 23.195 1.00 98.50 104 PRO A N 1
ATOM 823 C CA . PRO A 1 104 ? -13.164 -1.083 22.660 1.00 98.50 104 PRO A CA 1
ATOM 824 C C . PRO A 1 104 ? -14.062 0.093 22.256 1.00 98.50 104 PRO A C 1
ATOM 826 O O . PRO A 1 104 ? -14.494 0.152 21.113 1.00 98.50 104 PRO A O 1
ATOM 829 N N . GLU A 1 105 ? -14.225 1.103 23.118 1.00 98.69 105 GLU A N 1
ATOM 830 C CA . GLU A 1 105 ? -15.072 2.272 22.822 1.00 98.69 105 GLU A CA 1
ATOM 831 C C . GLU A 1 105 ? -14.598 3.081 21.603 1.00 98.69 105 GLU A C 1
ATOM 833 O O . GLU A 1 105 ? -15.397 3.709 20.909 1.00 98.69 105 GLU A O 1
ATOM 838 N N . PHE A 1 106 ? -13.286 3.113 21.347 1.00 98.56 106 PHE A N 1
ATOM 839 C CA . PHE A 1 106 ? -12.744 3.785 20.168 1.00 98.56 106 PHE A CA 1
ATOM 840 C C . PHE A 1 106 ? -13.041 2.981 18.903 1.00 98.56 106 PHE A C 1
ATOM 842 O O . PHE A 1 106 ? -13.435 3.562 17.895 1.00 98.56 106 PHE A O 1
ATOM 849 N N . VAL A 1 107 ? -12.880 1.656 18.961 1.00 98.62 107 VAL A N 1
ATOM 850 C CA . VAL A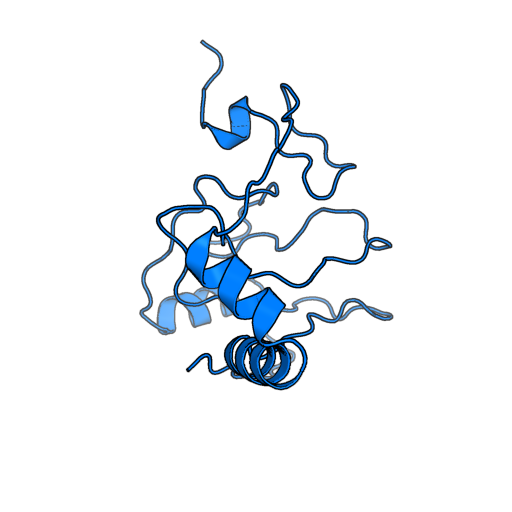 1 107 ? -13.208 0.767 17.841 1.00 98.62 107 VAL A CA 1
ATOM 851 C C . VAL A 1 107 ? -14.704 0.804 17.539 1.00 98.62 107 VAL A C 1
ATOM 853 O O . VAL A 1 107 ? -15.057 0.932 16.373 1.00 98.62 107 VAL A O 1
ATOM 856 N N . ASP A 1 108 ? -15.568 0.812 18.552 1.00 98.69 108 ASP A N 1
ATOM 857 C CA . ASP A 1 108 ? -17.019 0.913 18.363 1.00 98.69 108 ASP A CA 1
ATOM 858 C C . ASP A 1 108 ? -17.402 2.221 17.648 1.00 98.69 108 ASP A C 1
ATOM 860 O O . ASP A 1 108 ? -18.180 2.206 16.698 1.00 98.69 108 ASP A O 1
ATOM 864 N N . LYS A 1 109 ? -16.778 3.353 18.008 1.00 98.69 109 LYS A N 1
ATOM 865 C CA . LYS A 1 109 ? -16.973 4.629 17.291 1.00 98.69 109 LYS A CA 1
ATOM 866 C C . LYS A 1 109 ? -16.488 4.580 15.844 1.00 98.69 109 LYS A C 1
ATOM 868 O O . LYS A 1 109 ? -17.102 5.205 14.984 1.00 98.69 109 LYS A O 1
ATOM 873 N N . LEU A 1 110 ? -15.386 3.880 15.566 1.00 98.44 110 LEU A N 1
ATOM 874 C CA . LEU A 1 110 ? -14.913 3.682 14.194 1.00 98.44 110 LEU A CA 1
ATOM 875 C C . LEU A 1 110 ? -15.873 2.799 13.388 1.00 98.44 110 LEU A C 1
ATOM 877 O O . LEU A 1 110 ? -16.093 3.081 12.215 1.00 98.44 110 LEU A O 1
ATOM 881 N N . GLU A 1 111 ? -16.443 1.759 14.000 1.00 98.38 111 GLU A N 1
ATOM 882 C CA . GLU A 1 111 ? -17.445 0.889 13.373 1.00 98.38 111 GLU A CA 1
ATOM 883 C C . GLU A 1 111 ? -18.758 1.652 13.103 1.00 98.38 111 GLU A C 1
ATOM 885 O O . GLU A 1 111 ? -19.349 1.484 12.037 1.00 98.38 111 GLU A O 1
ATOM 890 N N . GLU A 1 112 ? -19.187 2.531 14.017 1.00 98.56 112 GLU A N 1
ATOM 891 C CA . GLU A 1 112 ? -20.415 3.326 13.874 1.00 98.56 112 GLU A CA 1
ATOM 892 C C . GLU A 1 112 ? -20.269 4.494 12.884 1.00 98.56 112 GLU A C 1
ATOM 894 O O . GLU A 1 112 ? -21.170 4.756 12.085 1.00 98.56 112 GLU A O 1
ATOM 899 N N . HIS A 1 113 ? -19.152 5.223 12.936 1.00 98.44 113 HIS A N 1
ATOM 900 C CA . HIS A 1 113 ? -19.005 6.500 12.228 1.00 98.44 113 HIS A CA 1
ATOM 901 C C . HIS A 1 113 ? -18.018 6.467 11.057 1.00 98.44 113 HIS A C 1
ATOM 903 O O . HIS A 1 113 ? -18.052 7.356 10.204 1.00 98.44 113 HIS A O 1
ATOM 909 N N . GLY A 1 114 ? -17.128 5.476 10.998 1.00 97.62 114 GLY A N 1
ATOM 910 C CA . GLY A 1 114 ? 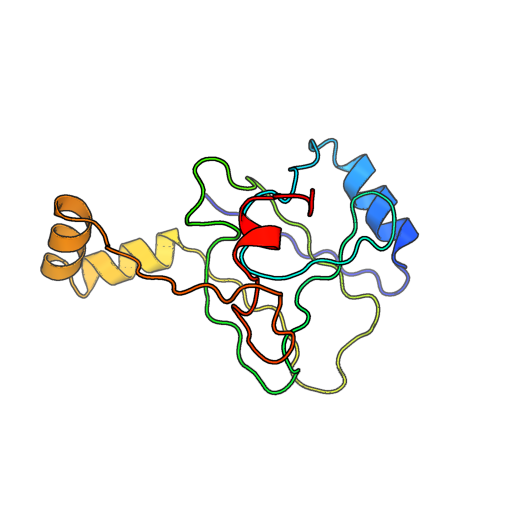-16.063 5.418 10.003 1.00 97.62 114 GLY A CA 1
ATOM 911 C C . GLY A 1 114 ? -15.019 6.530 10.160 1.00 97.62 114 GLY A C 1
ATOM 912 O O . GLY A 1 114 ? -14.730 7.007 11.259 1.00 97.62 114 GLY A O 1
ATOM 913 N N . LEU A 1 115 ? -14.408 6.919 9.038 1.00 97.31 115 LEU A N 1
ATOM 914 C CA . LEU A 1 115 ? -13.338 7.917 8.961 1.00 97.31 115 LEU A CA 1
ATOM 915 C C . LEU A 1 115 ? -13.581 8.884 7.799 1.00 97.31 115 LEU A C 1
ATOM 917 O O . LEU A 1 115 ? -14.110 8.499 6.758 1.00 97.31 115 LEU A O 1
ATOM 921 N N . ILE A 1 116 ? -13.123 10.128 7.956 1.00 96.94 116 ILE A N 1
ATOM 922 C CA . ILE A 1 116 ? -13.110 11.139 6.893 1.00 96.94 116 ILE A CA 1
ATOM 923 C C . ILE A 1 116 ? -11.659 11.411 6.499 1.00 96.94 116 ILE A C 1
ATOM 925 O O . ILE A 1 116 ? -10.838 11.784 7.338 1.00 96.94 116 ILE A O 1
ATOM 929 N N . TYR A 1 117 ? -11.360 11.268 5.210 1.00 93.44 117 TYR A N 1
ATOM 930 C CA . TYR A 1 117 ? -10.055 11.579 4.635 1.00 93.44 117 TYR A CA 1
ATOM 931 C C . TYR A 1 117 ? -10.157 12.833 3.772 1.00 93.44 117 TYR A C 1
ATOM 933 O O . TYR A 1 117 ? -10.906 12.864 2.800 1.00 93.44 117 TYR A O 1
ATOM 941 N N . ASN A 1 118 ? -9.367 13.852 4.105 1.00 93.12 118 ASN A N 1
ATOM 942 C CA . ASN A 1 118 ? -9.210 15.041 3.276 1.00 93.12 118 ASN A CA 1
ATOM 943 C C . ASN A 1 118 ? -7.847 14.982 2.589 1.00 93.12 118 ASN A C 1
ATOM 945 O O . ASN A 1 118 ? -6.818 14.927 3.263 1.00 93.12 118 ASN A O 1
ATOM 949 N N . ARG A 1 119 ? -7.837 15.001 1.253 1.00 88.69 119 ARG A N 1
ATOM 950 C CA . ARG A 1 119 ? -6.611 15.016 0.452 1.00 88.69 119 ARG A CA 1
ATOM 951 C C . ARG A 1 119 ? -6.645 16.191 -0.516 1.00 88.69 119 ARG A C 1
ATOM 953 O O . ARG A 1 119 ? -7.563 16.304 -1.321 1.00 88.69 119 ARG A O 1
ATOM 960 N N . VAL A 1 120 ? -5.634 17.049 -0.428 1.00 90.62 120 VAL A N 1
ATOM 961 C CA . VAL A 1 120 ? -5.432 18.166 -1.355 1.00 90.62 120 VAL A CA 1
ATOM 962 C C . VAL A 1 120 ? -4.449 17.706 -2.423 1.00 90.62 120 VAL A C 1
ATOM 964 O O . VAL A 1 120 ? -3.348 17.271 -2.094 1.00 90.62 120 VAL A O 1
ATOM 967 N N . LEU A 1 121 ? -4.865 17.762 -3.686 1.00 90.50 121 LEU A N 1
ATOM 968 C CA . LEU A 1 121 ? -4.056 17.343 -4.828 1.00 90.50 121 LEU A CA 1
ATOM 969 C C . LEU A 1 121 ? -3.592 18.580 -5.596 1.00 90.50 121 LEU A C 1
ATOM 971 O O . LEU A 1 121 ? -4.414 19.421 -5.965 1.00 90.50 121 LEU A O 1
ATOM 975 N N . GLY A 1 122 ? -2.285 18.671 -5.847 1.00 91.38 122 GLY A N 1
ATOM 976 C CA . GLY A 1 122 ? -1.728 19.643 -6.786 1.00 91.38 122 GLY A CA 1
ATOM 977 C C . GLY A 1 122 ? -2.195 19.376 -8.218 1.00 91.38 122 GLY A C 1
ATOM 978 O O . GLY A 1 122 ? -2.841 18.365 -8.501 1.00 91.38 122 GLY A O 1
ATOM 979 N N . GLU A 1 123 ? -1.889 20.291 -9.135 1.00 92.56 123 GLU A N 1
ATOM 980 C CA . GLU A 1 123 ? -2.245 20.115 -10.547 1.00 92.56 123 GLU A CA 1
ATOM 981 C C . GLU A 1 123 ? -1.468 18.976 -11.213 1.00 92.56 123 GLU A C 1
ATOM 983 O O . GLU A 1 123 ? -2.068 18.110 -11.859 1.00 92.56 123 GLU A O 1
ATOM 988 N N . ASP A 1 124 ? -0.156 18.969 -11.001 1.00 90.62 124 ASP A N 1
ATOM 989 C CA . ASP A 1 124 ? 0.787 18.003 -11.551 1.00 90.62 124 ASP A CA 1
ATOM 990 C C . ASP A 1 124 ? 1.405 17.153 -10.419 1.00 90.62 124 ASP A C 1
ATOM 992 O O . ASP A 1 124 ? 1.200 17.435 -9.235 1.00 90.62 124 ASP A O 1
ATOM 996 N N . ASP A 1 125 ? 2.123 16.088 -10.784 1.00 87.25 125 ASP A N 1
ATOM 997 C CA . ASP A 1 125 ? 2.754 15.174 -9.827 1.00 87.25 125 ASP A CA 1
ATOM 998 C C . ASP A 1 125 ? 4.012 15.800 -9.191 1.00 87.25 125 ASP A C 1
ATOM 1000 O O . ASP A 1 125 ? 4.866 16.350 -9.888 1.00 87.25 125 ASP A O 1
ATOM 1004 N N . ASP A 1 126 ? 4.144 15.681 -7.869 1.00 84.69 126 ASP A N 1
ATOM 1005 C CA . ASP A 1 126 ? 5.304 16.116 -7.085 1.00 84.69 126 ASP A CA 1
ATOM 1006 C C . ASP A 1 126 ? 6.122 14.903 -6.598 1.00 84.69 126 ASP A C 1
ATOM 1008 O O . ASP A 1 126 ? 5.731 14.244 -5.628 1.00 84.69 126 ASP A O 1
ATOM 1012 N N . PRO A 1 127 ? 7.277 14.602 -7.218 1.00 79.38 127 PRO A N 1
ATOM 1013 C CA . PRO A 1 127 ? 8.095 13.450 -6.844 1.00 79.38 127 PRO A CA 1
ATOM 1014 C C . PRO A 1 127 ? 8.780 13.603 -5.477 1.00 79.38 127 PRO A C 1
ATOM 1016 O O . PRO A 1 127 ? 9.292 12.626 -4.938 1.00 79.38 127 PRO A O 1
ATOM 1019 N N . SER A 1 128 ? 8.803 14.806 -4.891 1.00 81.25 128 SER A N 1
ATOM 1020 C CA . SER A 1 128 ? 9.373 15.025 -3.557 1.00 81.25 128 SER A CA 1
ATOM 1021 C C . SER A 1 128 ? 8.418 14.638 -2.422 1.00 81.25 128 SER A C 1
ATOM 1023 O O . SER A 1 128 ? 8.841 14.509 -1.271 1.00 81.25 128 SER A O 1
ATOM 1025 N N . SER A 1 129 ? 7.138 14.411 -2.737 1.00 80.00 129 SER A N 1
ATOM 1026 C CA . SER A 1 129 ? 6.094 14.096 -1.767 1.00 80.00 129 SER A CA 1
ATOM 1027 C C . SER A 1 129 ? 5.665 12.625 -1.847 1.00 80.00 129 SER A C 1
ATOM 1029 O O . SER A 1 129 ? 5.314 12.140 -2.925 1.00 80.00 129 SER A O 1
ATOM 1031 N N . PRO A 1 130 ? 5.560 11.906 -0.710 1.00 71.62 130 PRO A N 1
ATOM 1032 C CA . PRO A 1 130 ? 5.121 10.507 -0.688 1.00 71.62 130 PRO A CA 1
ATOM 1033 C C . PRO A 1 130 ? 3.653 10.309 -1.100 1.00 71.62 130 PRO A C 1
ATOM 1035 O O . PRO A 1 130 ? 3.216 9.187 -1.335 1.00 71.62 130 PRO A O 1
ATOM 1038 N N . ILE A 1 131 ? 2.881 11.395 -1.181 1.00 79.75 131 ILE A N 1
ATOM 1039 C CA . ILE A 1 131 ? 1.497 11.418 -1.669 1.00 79.75 131 ILE A CA 1
ATOM 1040 C C . ILE A 1 131 ? 1.333 12.422 -2.816 1.00 79.75 131 ILE A C 1
ATOM 1042 O O . ILE A 1 131 ? 0.232 12.936 -3.027 1.00 79.75 131 ILE A O 1
ATOM 1046 N N . GLY A 1 132 ? 2.418 12.706 -3.538 1.00 83.25 132 GLY A N 1
ATOM 1047 C CA . GLY A 1 132 ? 2.528 13.816 -4.479 1.00 83.25 132 GLY A CA 1
ATOM 1048 C C . GLY A 1 132 ? 1.770 13.679 -5.795 1.00 83.25 132 GLY A C 1
ATOM 1049 O O . GLY A 1 132 ? 1.877 14.572 -6.624 1.00 83.25 132 GLY A O 1
ATOM 1050 N N . ARG A 1 133 ? 0.994 12.611 -6.019 1.00 85.56 133 ARG A N 1
ATOM 1051 C CA . ARG A 1 133 ? 0.196 12.475 -7.247 1.00 85.56 133 ARG A CA 1
ATOM 1052 C C . ARG A 1 133 ? -0.811 13.629 -7.377 1.00 85.56 133 ARG A C 1
ATOM 1054 O O . ARG A 1 133 ? -1.619 13.847 -6.473 1.00 85.56 133 ARG A O 1
ATOM 1061 N N . GLY A 1 134 ? -0.782 14.340 -8.499 1.00 89.44 134 GLY A N 1
ATOM 1062 C CA . GLY A 1 134 ? -1.675 15.450 -8.823 1.00 89.44 134 GLY A CA 1
ATOM 1063 C C . GLY A 1 134 ? -3.068 14.988 -9.257 1.00 89.44 134 GLY A C 1
ATOM 1064 O O . GLY A 1 134 ? -3.312 13.803 -9.520 1.00 89.44 134 GLY A O 1
ATOM 1065 N N . TRP A 1 135 ? -4.022 15.919 -9.350 1.00 90.12 135 TRP A N 1
ATOM 1066 C CA . TRP A 1 135 ? -5.412 15.581 -9.682 1.00 90.12 135 TRP A CA 1
ATOM 1067 C C . TRP A 1 135 ? -5.564 15.063 -11.114 1.00 90.12 135 TRP A C 1
ATOM 1069 O O . TRP A 1 135 ? -6.345 14.140 -11.337 1.00 90.12 135 TRP A O 1
ATOM 1079 N N . LYS A 1 136 ? -4.792 15.576 -12.082 1.00 87.88 136 LYS A N 1
ATOM 1080 C CA . LYS A 1 136 ? -4.855 15.102 -13.477 1.00 87.88 136 LYS A CA 1
ATOM 1081 C C . LYS A 1 136 ? -4.482 13.631 -13.586 1.00 87.88 136 LYS A C 1
ATOM 1083 O O . LYS A 1 136 ? -5.232 12.845 -14.162 1.00 87.88 136 LYS A O 1
ATOM 1088 N N . SER A 1 137 ? -3.355 13.261 -12.979 1.00 84.50 137 SER A N 1
ATOM 1089 C CA . SER A 1 137 ? -2.871 11.882 -12.932 1.00 84.50 137 SER A CA 1
ATOM 1090 C C . SER A 1 137 ? -3.799 10.991 -12.111 1.00 84.50 137 SER A C 1
ATOM 1092 O O . SER A 1 137 ? -3.978 9.825 -12.458 1.00 84.50 137 SER A O 1
ATOM 1094 N N . THR A 1 138 ? -4.393 11.506 -11.030 1.00 84.88 138 THR A N 1
ATOM 1095 C CA . THR A 1 138 ? -5.338 10.757 -10.181 1.00 84.88 138 THR A CA 1
ATOM 1096 C C . THR A 1 138 ? -6.639 10.433 -10.918 1.00 84.88 138 THR A C 1
ATOM 1098 O O . THR A 1 138 ? -7.098 9.295 -10.865 1.00 84.88 138 THR A O 1
ATOM 1101 N N . PHE A 1 139 ? -7.207 11.400 -11.645 1.00 84.38 139 PHE A N 1
ATOM 1102 C CA . PHE A 1 139 ? -8.483 11.255 -12.358 1.00 84.38 139 PHE A CA 1
ATOM 1103 C C . PHE A 1 139 ? -8.335 10.885 -13.843 1.00 84.38 139 PHE A C 1
ATOM 1105 O O . PHE A 1 139 ? -9.324 10.874 -14.570 1.00 84.38 139 PHE A O 1
ATOM 1112 N N . LEU A 1 140 ? -7.116 10.572 -14.299 1.00 79.94 140 LEU A N 1
ATOM 1113 C CA . LEU A 1 140 ? -6.800 10.168 -15.677 1.00 79.94 140 LEU A CA 1
ATOM 1114 C C . LEU A 1 140 ? -7.273 11.171 -16.749 1.00 79.94 140 LEU A C 1
ATOM 1116 O O . LEU A 1 140 ? -7.640 10.793 -17.864 1.00 79.94 140 LEU A O 1
ATOM 1120 N N . LEU A 1 141 ? -7.244 12.464 -16.426 1.00 77.12 141 LEU A N 1
ATOM 1121 C CA . LEU A 1 141 ? -7.657 13.523 -17.342 1.00 77.12 141 LEU A CA 1
ATOM 1122 C C . LEU A 1 141 ? -6.484 13.891 -18.259 1.00 77.12 141 LEU A C 1
ATOM 1124 O O . LEU A 1 141 ? -5.440 14.361 -17.807 1.00 77.12 141 LEU A O 1
ATOM 1128 N N . ARG A 1 142 ? -6.646 13.667 -19.568 1.00 58.75 142 ARG A N 1
ATOM 1129 C CA . ARG A 1 142 ? -5.678 14.115 -20.580 1.00 58.75 142 ARG A CA 1
ATOM 1130 C C . ARG A 1 142 ? -5.812 15.627 -20.773 1.00 58.75 142 ARG A C 1
ATOM 1132 O O . ARG A 1 142 ? -6.926 16.148 -20.752 1.00 58.75 142 ARG A O 1
ATOM 1139 N N . LYS A 1 143 ? -4.690 16.328 -20.985 1.00 52.53 143 LYS A N 1
ATOM 1140 C CA . LYS A 1 143 ? -4.731 17.702 -21.513 1.00 52.53 143 LYS A CA 1
ATOM 1141 C C . LYS A 1 143 ? -5.464 17.653 -22.862 1.00 52.53 143 LYS A C 1
ATOM 1143 O O . LYS A 1 143 ? -5.114 16.816 -23.695 1.00 52.53 143 LYS A O 1
ATOM 1148 N N . ALA A 1 144 ? -6.506 18.473 -22.997 1.00 45.31 144 ALA A N 1
ATOM 1149 C CA . ALA A 1 144 ? -7.185 18.718 -24.266 1.00 45.31 144 ALA A CA 1
ATOM 1150 C C . ALA A 1 144 ? -6.236 19.388 -25.267 1.00 45.31 144 ALA A C 1
ATOM 1152 O O . ALA A 1 144 ? -5.336 20.131 -24.804 1.00 45.31 144 ALA A O 1
#

Solvent-accessible surface area (backbone atoms only — not comparable to full-atom values): 9915 Å² total; per-residue (Å²): 134,94,82,87,85,90,82,91,69,97,80,57,46,75,68,55,49,32,52,53,53,59,72,68,70,63,81,86,71,81,90,71,67,54,58,57,73,68,50,80,76,48,91,91,36,57,54,86,72,73,46,61,90,91,60,83,80,78,92,75,64,74,50,72,89,48,98,76,55,68,93,71,85,87,86,88,77,77,70,82,63,95,68,73,85,74,83,89,82,79,64,63,68,60,53,50,52,52,42,42,73,76,37,43,74,61,45,52,48,39,74,74,70,57,83,87,88,88,81,89,58,50,73,58,70,40,68,87,40,78,64,24,43,5,45,35,74,44,69,69,55,73,86,129

Organism: NCBI:txid2094558

pLDDT: mean 88.47, std 10.05, range [43.56, 98.69]

Radius of gyration: 17.86 Å; Cα contacts (8 Å, |Δi|>4): 110; chains: 1; bounding box: 43×39×48 Å

Mean predicted aligned error: 5.34 Å

Secondary structure (DSSP, 8-state):
---------TT--HHHHHHHHHHTTPPPPP--S-SS---EEETTEE-S--S-TTSPPPP--TTTTSSS--S------SS--SS--------HHHHHHH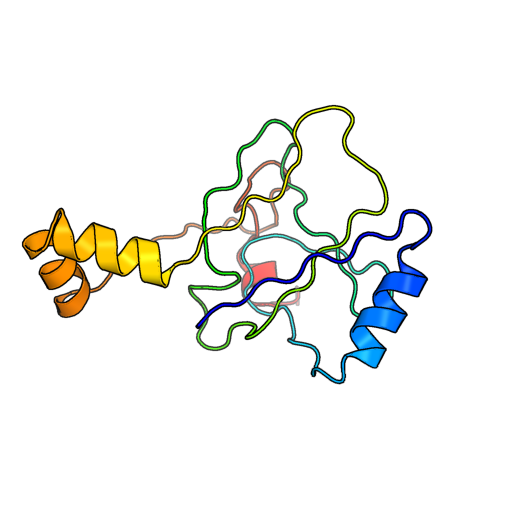HHHH-HHHHHHHHHH---------SS--TTSTT---HHHHTTPPP-